Protein AF-A0AA87LN30-F1 (afdb_monomer_lite)

Organism: NCBI:txid1161744

Secondary structure (DSSP, 8-state):
-PPPBTTB-TT-SS-HHHHHHHHHHHHHS-HHHHHHHTT--HHHHHHHHHHHHHHHHHHSPPTTTT------------

InterPro domains:
  IPR032877 Transposase IS204/IS1001/IS1096/IS1165, helix-turn-helix domain [PF13542] (4-52)

Radius of gyration: 16.13 Å; chains: 1; bounding box: 36×33×36 Å

Sequence (78 aa):
MVASVPWAEPGSRFTRDFEAECAWLMTVANQKTVSGFLHVSWRTAGTVARRVAERVKASMPSPFDGLHAIGVDETSHR

Structure (mmCIF, N/CA/C/O backbone):
data_AF-A0AA87LN30-F1
#
_entry.id   AF-A0AA87LN30-F1
#
loop_
_atom_site.group_PDB
_atom_site.id
_atom_site.type_symbol
_atom_site.label_atom_id
_atom_site.label_alt_id
_atom_site.label_comp_id
_atom_site.label_asym_id
_atom_site.label_entity_id
_atom_site.label_seq_id
_atom_site.pdbx_PDB_ins_code
_atom_site.Cartn_x
_atom_site.Cartn_y
_atom_site.Cartn_z
_atom_site.occupancy
_atom_site.B_iso_or_equiv
_atom_site.auth_seq_id
_atom_site.auth_comp_id
_atom_site.auth_asym_id
_atom_site.auth_atom_id
_atom_site.pdbx_PDB_model_num
ATOM 1 N N . MET A 1 1 ? -9.906 -17.148 16.531 1.00 56.88 1 MET A N 1
ATOM 2 C CA . MET A 1 1 ? -9.952 -17.040 15.056 1.00 56.88 1 MET A CA 1
ATOM 3 C C . MET A 1 1 ? -10.971 -15.977 14.701 1.00 56.88 1 MET A C 1
ATOM 5 O O 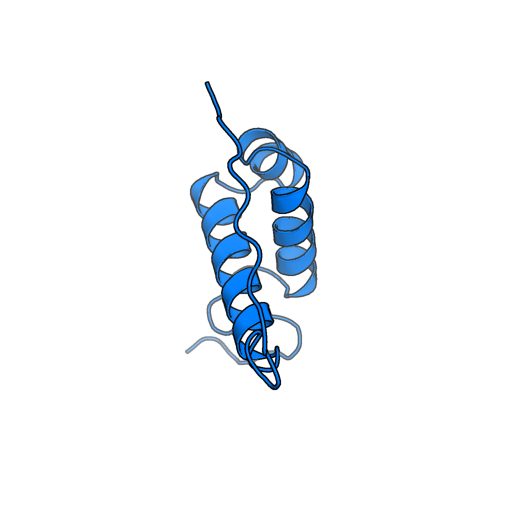. MET A 1 1 ? -12.073 -16.044 15.225 1.00 56.88 1 MET A O 1
ATOM 9 N N . VAL A 1 2 ? -10.607 -14.993 13.880 1.00 66.38 2 VAL A N 1
ATOM 10 C CA . VAL A 1 2 ? -11.585 -14.079 13.264 1.00 66.38 2 VAL A CA 1
ATOM 11 C C . VAL A 1 2 ? -12.139 -14.784 12.025 1.00 66.38 2 VAL A C 1
ATOM 13 O O . VAL A 1 2 ? -11.379 -15.468 11.340 1.00 66.38 2 VAL A O 1
ATOM 16 N N . ALA A 1 3 ? -13.443 -14.674 11.770 1.00 77.12 3 ALA A N 1
ATOM 17 C CA . ALA A 1 3 ? -14.065 -15.275 10.593 1.00 77.12 3 ALA A CA 1
ATOM 18 C C . ALA A 1 3 ? -13.427 -14.734 9.300 1.00 77.12 3 ALA A C 1
ATOM 20 O O . ALA A 1 3 ? -13.150 -13.539 9.197 1.00 77.12 3 ALA A O 1
ATOM 21 N N . SER A 1 4 ? -13.190 -15.613 8.322 1.00 84.75 4 SER A N 1
ATOM 22 C CA . SER A 1 4 ? -12.775 -15.193 6.982 1.00 84.75 4 SER A CA 1
ATOM 23 C C . SER A 1 4 ? -13.971 -14.569 6.264 1.00 84.75 4 SER A C 1
ATOM 25 O O . SER A 1 4 ? -15.049 -15.161 6.233 1.00 84.75 4 SER A O 1
ATOM 27 N N . VAL A 1 5 ? -13.786 -13.369 5.716 1.00 89.81 5 VAL A N 1
ATOM 28 C CA . VAL A 1 5 ? -14.805 -12.640 4.954 1.00 89.81 5 VAL A CA 1
ATOM 29 C C . VAL A 1 5 ? -14.218 -12.202 3.610 1.00 89.81 5 VAL A C 1
ATOM 31 O O . VAL A 1 5 ? -13.035 -11.874 3.547 1.00 89.81 5 VAL A O 1
ATOM 34 N N . PRO A 1 6 ? -15.006 -12.158 2.523 1.00 90.06 6 PRO A N 1
ATOM 35 C CA . PRO A 1 6 ? -14.468 -11.895 1.184 1.00 90.06 6 PRO A CA 1
ATOM 36 C C . PRO A 1 6 ? -13.984 -10.447 0.961 1.00 90.06 6 PRO A C 1
ATOM 38 O O . PRO A 1 6 ? -13.298 -10.172 -0.028 1.00 90.06 6 PRO A O 1
ATOM 41 N N . TRP A 1 7 ? -14.328 -9.518 1.860 1.00 91.88 7 TRP A N 1
ATOM 42 C CA . TRP A 1 7 ? -14.024 -8.084 1.749 1.00 91.88 7 TRP A CA 1
ATOM 43 C C . TRP A 1 7 ? -12.898 -7.594 2.670 1.00 91.88 7 TRP A C 1
ATOM 45 O O . TRP A 1 7 ? -12.579 -6.408 2.636 1.00 91.88 7 TRP A O 1
ATOM 55 N N . ALA A 1 8 ? -12.305 -8.446 3.509 1.00 92.19 8 ALA A N 1
ATOM 56 C CA . ALA A 1 8 ? -11.232 -8.054 4.424 1.00 92.19 8 ALA A CA 1
ATOM 57 C C . ALA A 1 8 ? -10.199 -9.170 4.580 1.00 92.19 8 ALA A C 1
ATOM 59 O O . ALA A 1 8 ? -10.528 -10.353 4.543 1.00 92.19 8 ALA A O 1
ATOM 60 N N . GLU A 1 9 ? -8.943 -8.787 4.791 1.00 87.19 9 GLU A N 1
ATOM 61 C CA . GLU A 1 9 ? -7.886 -9.763 5.047 1.00 87.19 9 GLU A CA 1
ATOM 62 C C . GLU A 1 9 ? -8.027 -10.402 6.430 1.00 87.19 9 GLU A C 1
ATOM 64 O O . GLU A 1 9 ? -8.410 -9.715 7.388 1.00 87.19 9 GLU A O 1
ATOM 69 N N . PRO A 1 10 ? -7.623 -11.675 6.590 1.00 86.38 10 PRO A N 1
ATOM 70 C CA . PRO A 1 10 ? -7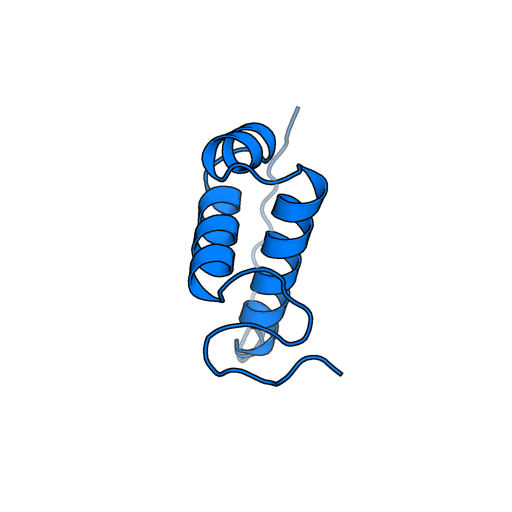.517 -12.299 7.899 1.00 86.38 10 PRO A CA 1
ATOM 71 C C . PRO A 1 10 ? -6.700 -11.434 8.870 1.00 86.38 10 PRO A C 1
ATOM 73 O O . PRO A 1 10 ? -5.539 -11.096 8.631 1.00 86.38 10 PRO A O 1
ATOM 76 N N . GLY A 1 11 ? -7.325 -11.045 9.983 1.00 83.38 11 GLY A N 1
ATOM 77 C CA . GLY A 1 11 ? -6.692 -10.208 11.005 1.00 83.38 11 GLY A CA 1
ATOM 78 C C . GLY A 1 11 ? -6.522 -8.730 10.628 1.00 83.38 11 GLY A C 1
ATOM 79 O O . GLY A 1 11 ? -5.882 -7.994 11.384 1.00 83.38 11 GLY A O 1
ATOM 80 N N . SER A 1 12 ? -7.072 -8.264 9.501 1.00 88.38 12 SER A N 1
ATOM 81 C CA . SER A 1 12 ? -7.241 -6.828 9.264 1.00 88.38 12 SER A CA 1
ATOM 82 C C . SER A 1 12 ? -8.438 -6.279 10.037 1.00 88.38 12 SER A C 1
ATOM 84 O O . SER A 1 12 ? -9.419 -6.973 10.293 1.00 88.38 12 SER A O 1
ATOM 86 N N . ARG A 1 13 ? -8.338 -5.004 10.416 1.00 90.88 13 ARG A N 1
ATOM 87 C CA . ARG A 1 13 ? -9.448 -4.220 10.976 1.00 90.88 13 ARG A CA 1
ATOM 88 C C . ARG A 1 13 ? -10.162 -3.391 9.905 1.00 90.88 13 ARG A C 1
ATOM 90 O O . ARG A 1 13 ? -11.108 -2.686 10.233 1.00 90.88 13 ARG A O 1
ATOM 97 N N . PHE A 1 14 ? -9.693 -3.455 8.659 1.00 94.44 14 PHE A N 1
ATOM 98 C CA . PHE A 1 14 ? -10.156 -2.639 7.543 1.00 94.44 14 PHE A CA 1
ATOM 99 C C . PHE A 1 14 ? -10.642 -3.508 6.388 1.00 94.44 14 PHE A C 1
ATOM 101 O O . PHE A 1 14 ? -10.256 -4.672 6.257 1.00 94.44 14 PHE A O 1
ATOM 108 N N . THR A 1 15 ? -11.476 -2.922 5.532 1.00 95.88 15 THR A N 1
ATOM 109 C CA . THR A 1 15 ? -11.839 -3.536 4.256 1.00 95.88 15 THR A CA 1
ATOM 110 C C . THR A 1 15 ? -10.641 -3.518 3.308 1.00 95.88 15 THR A C 1
ATOM 112 O O . THR A 1 15 ? -9.752 -2.669 3.411 1.00 95.88 15 THR A O 1
ATOM 115 N N . ARG A 1 16 ? -10.620 -4.449 2.354 1.00 94.12 16 ARG A N 1
ATOM 116 C CA . ARG A 1 16 ? -9.605 -4.499 1.298 1.00 94.12 16 ARG A CA 1
ATOM 117 C C . ARG A 1 16 ? -9.595 -3.210 0.473 1.00 94.12 16 ARG A C 1
ATOM 119 O O . ARG A 1 16 ? -8.518 -2.747 0.122 1.00 94.12 16 ARG A O 1
ATOM 126 N N . ASP A 1 17 ? -10.764 -2.619 0.233 1.00 96.31 17 ASP A N 1
ATOM 127 C CA . ASP A 1 17 ? -10.893 -1.374 -0.530 1.00 96.31 17 ASP A CA 1
ATOM 128 C C . ASP A 1 17 ? -10.290 -0.182 0.228 1.00 96.31 17 ASP A C 1
ATOM 130 O O . ASP A 1 17 ? -9.515 0.575 -0.349 1.00 96.31 17 ASP A O 1
ATOM 134 N N . PHE A 1 18 ? -10.533 -0.074 1.542 1.00 97.25 18 PHE A N 1
ATOM 135 C CA . PHE A 1 18 ? -9.879 0.941 2.376 1.00 97.25 18 PHE A CA 1
ATOM 136 C C . PHE A 1 18 ? -8.357 0.754 2.401 1.00 97.25 18 PHE A C 1
ATOM 138 O O . PHE A 1 18 ? -7.597 1.717 2.306 1.00 97.25 18 PHE A O 1
ATOM 145 N N . GLU A 1 19 ? -7.886 -0.492 2.526 1.00 97.06 19 GLU A N 1
ATOM 146 C CA . GLU A 1 19 ? -6.452 -0.774 2.470 1.00 97.06 19 GLU A CA 1
ATOM 147 C C . GLU A 1 19 ? -5.842 -0.393 1.111 1.00 97.06 19 GLU A C 1
ATOM 149 O O . GLU A 1 19 ? -4.727 0.130 1.075 1.00 97.06 19 GLU A O 1
ATOM 154 N N . ALA A 1 20 ? -6.562 -0.623 0.009 1.00 96.50 20 ALA A N 1
ATOM 155 C CA . ALA A 1 20 ? -6.131 -0.255 -1.336 1.00 96.50 20 ALA A CA 1
ATOM 156 C C . ALA A 1 20 ? -6.057 1.268 -1.519 1.00 96.50 20 ALA A C 1
ATOM 158 O O . ALA A 1 20 ? -5.052 1.763 -2.028 1.00 96.50 20 ALA A O 1
ATOM 159 N N . GLU A 1 21 ? -7.056 2.015 -1.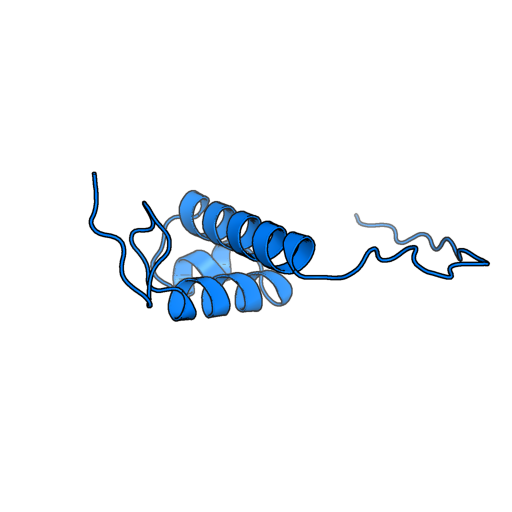044 1.00 98.00 21 GLU A N 1
ATOM 160 C CA . GLU A 1 21 ? -7.045 3.483 -1.060 1.00 98.00 21 GLU A CA 1
ATOM 161 C C . GLU A 1 21 ? -5.884 4.043 -0.227 1.00 98.00 21 GLU A C 1
ATOM 163 O O . G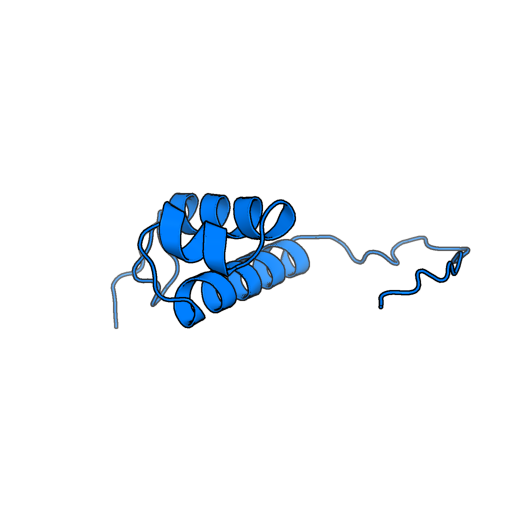LU A 1 21 ? -5.131 4.899 -0.693 1.00 98.00 21 GLU A O 1
ATOM 168 N N . CYS A 1 22 ? -5.670 3.501 0.976 1.00 98.00 22 CYS A N 1
ATOM 169 C CA . CYS A 1 22 ? -4.540 3.867 1.825 1.00 98.00 22 CYS A CA 1
ATOM 170 C C . CYS A 1 22 ? -3.196 3.626 1.136 1.00 98.00 22 CYS A C 1
ATOM 172 O O . CYS A 1 22 ? -2.336 4.508 1.141 1.00 98.00 22 CYS A O 1
ATOM 174 N N . ALA A 1 23 ? -3.013 2.460 0.519 1.00 97.62 23 ALA A N 1
ATOM 175 C CA . ALA A 1 23 ? -1.788 2.146 -0.203 1.00 97.62 23 ALA A CA 1
ATOM 176 C C . ALA A 1 23 ? -1.583 3.047 -1.422 1.00 97.62 23 ALA A C 1
ATOM 178 O O . ALA A 1 23 ? -0.464 3.506 -1.635 1.00 97.62 23 ALA A O 1
ATOM 179 N N . TRP A 1 24 ? -2.639 3.345 -2.181 1.00 97.88 24 TRP A N 1
ATOM 180 C CA . TRP A 1 24 ? -2.557 4.259 -3.317 1.00 97.88 24 TRP A CA 1
ATOM 181 C C . TRP A 1 24 ? -2.154 5.669 -2.872 1.00 97.88 24 TRP A C 1
ATOM 183 O O . TRP A 1 24 ? -1.189 6.223 -3.399 1.00 97.88 24 TRP A O 1
ATOM 193 N N . LEU A 1 25 ? -2.796 6.216 -1.836 1.00 98.38 25 LEU A N 1
ATOM 194 C CA . LEU A 1 25 ? -2.450 7.532 -1.288 1.00 98.38 25 LEU A CA 1
ATOM 195 C C . LEU A 1 25 ? -0.997 7.596 -0.7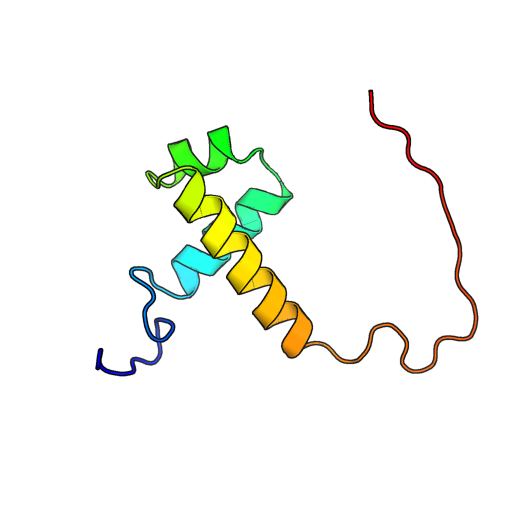98 1.00 98.38 25 LEU A C 1
ATOM 197 O O . LEU A 1 25 ? -0.332 8.614 -0.977 1.00 98.38 25 LEU A O 1
ATOM 201 N N . MET A 1 26 ? -0.473 6.503 -0.238 1.00 97.94 26 MET A N 1
ATOM 202 C CA . MET A 1 26 ? 0.927 6.400 0.195 1.00 97.94 26 MET A CA 1
ATOM 203 C C . MET A 1 26 ? 1.943 6.459 -0.958 1.00 97.94 26 MET A C 1
ATOM 205 O O . MET A 1 26 ? 3.123 6.670 -0.692 1.00 97.94 26 MET A O 1
ATOM 209 N N . THR A 1 27 ? 1.516 6.300 -2.218 1.00 97.12 27 THR A N 1
ATOM 210 C CA . THR A 1 27 ? 2.386 6.480 -3.399 1.00 97.12 27 THR A CA 1
ATOM 211 C C . THR A 1 27 ? 2.475 7.931 -3.875 1.00 97.12 27 THR A C 1
ATOM 213 O O . THR A 1 27 ? 3.441 8.292 -4.541 1.00 97.12 27 THR A O 1
ATOM 216 N N . VAL A 1 28 ? 1.496 8.770 -3.521 1.00 97.81 28 VAL A N 1
ATOM 217 C CA . VAL A 1 28 ? 1.370 10.154 -4.021 1.00 97.81 28 VAL A CA 1
ATOM 218 C C . VAL A 1 28 ? 1.472 11.213 -2.922 1.00 97.81 28 VAL A C 1
ATOM 220 O O . VAL A 1 28 ? 1.641 12.395 -3.216 1.00 97.81 28 VAL A O 1
ATOM 223 N N . ALA A 1 29 ? 1.383 10.819 -1.650 1.00 97.56 29 ALA A N 1
ATOM 224 C CA . ALA A 1 29 ? 1.443 11.716 -0.505 1.00 97.56 29 ALA A CA 1
ATOM 225 C C . ALA A 1 29 ? 2.295 11.137 0.629 1.00 97.56 29 ALA A C 1
ATOM 227 O O . ALA A 1 29 ? 2.425 9.926 0.804 1.00 97.56 29 ALA A O 1
ATOM 228 N N . ASN A 1 30 ? 2.857 12.026 1.453 1.00 96.94 30 ASN A N 1
ATOM 229 C CA . ASN A 1 30 ? 3.618 11.599 2.620 1.00 96.94 30 ASN A CA 1
ATOM 230 C C . ASN A 1 30 ? 2.706 10.941 3.674 1.00 96.94 30 ASN A C 1
ATOM 232 O O . ASN A 1 30 ? 1.521 11.259 3.809 1.00 96.94 30 ASN A O 1
ATOM 236 N N . GLN A 1 31 ? 3.296 10.070 4.491 1.00 97.31 31 GLN A N 1
ATOM 237 C CA . GLN A 1 31 ? 2.580 9.291 5.500 1.00 97.31 31 GLN A CA 1
ATOM 238 C C . GLN A 1 31 ? 1.831 10.151 6.532 1.00 97.31 31 GLN A C 1
ATOM 240 O O . GLN A 1 31 ? 0.816 9.701 7.066 1.00 97.31 31 GLN A O 1
ATOM 245 N N . LYS A 1 32 ? 2.267 11.396 6.788 1.00 97.19 32 LYS A N 1
ATOM 246 C CA . LYS A 1 32 ? 1.568 12.333 7.687 1.00 97.19 32 LYS A CA 1
ATOM 247 C C . LYS A 1 32 ? 0.218 12.711 7.110 1.00 97.19 32 LYS A C 1
ATOM 249 O O . LYS A 1 32 ? -0.792 12.604 7.800 1.00 97.19 32 LYS A O 1
ATOM 254 N N . THR A 1 33 ? 0.230 13.130 5.848 1.00 97.81 33 THR A N 1
ATOM 255 C CA . THR A 1 33 ? -0.959 13.522 5.098 1.00 97.81 33 THR A CA 1
ATOM 256 C C . THR A 1 33 ? -1.934 12.358 5.013 1.00 97.81 33 THR A C 1
ATOM 258 O O . THR A 1 33 ? -3.096 12.529 5.363 1.00 97.81 33 THR A O 1
ATOM 261 N N . VAL A 1 34 ? -1.462 11.161 4.652 1.00 98.25 34 VAL A N 1
ATOM 262 C CA . VAL A 1 34 ? -2.328 9.975 4.538 1.00 98.25 34 VAL A CA 1
ATOM 263 C C . VAL A 1 34 ? -2.950 9.594 5.881 1.00 98.25 34 VAL A C 1
ATOM 265 O O . VAL A 1 34 ? -4.152 9.355 5.960 1.00 98.25 34 VAL A O 1
ATOM 268 N N . SER A 1 35 ? -2.149 9.572 6.950 1.00 97.81 35 SER A N 1
ATOM 269 C CA . SER A 1 35 ? -2.635 9.227 8.294 1.00 97.81 35 SER A CA 1
ATOM 270 C C . SER A 1 35 ? -3.705 10.206 8.780 1.00 97.81 35 SER A C 1
ATOM 272 O O . SER A 1 35 ? -4.703 9.784 9.361 1.00 97.81 35 SER A O 1
ATOM 274 N N . GLY A 1 36 ? -3.513 11.504 8.517 1.00 98.00 36 GLY A N 1
ATOM 275 C CA . GLY A 1 36 ? -4.491 12.541 8.837 1.00 98.00 36 GLY A CA 1
ATOM 276 C C . GLY A 1 36 ? -5.766 12.425 8.004 1.00 98.00 36 GLY A C 1
ATOM 277 O O . GLY A 1 36 ? -6.851 12.446 8.570 1.00 98.00 36 GLY A O 1
ATOM 278 N N . PHE A 1 37 ? -5.634 12.249 6.687 1.00 97.88 37 PHE A N 1
ATOM 279 C CA . PHE A 1 37 ? -6.765 12.156 5.760 1.00 97.88 37 PHE A CA 1
ATOM 280 C C . PHE A 1 37 ? -7.662 10.944 6.043 1.00 97.88 37 PHE A C 1
ATOM 282 O O . PHE A 1 37 ? -8.879 11.072 6.092 1.00 97.88 37 PHE A O 1
ATOM 289 N N . LEU A 1 38 ? -7.066 9.775 6.289 1.00 97.81 38 LEU A N 1
ATOM 290 C CA . LEU A 1 38 ? -7.803 8.531 6.535 1.00 97.81 38 LEU A CA 1
ATOM 291 C C . LEU A 1 38 ? -8.149 8.294 8.011 1.00 97.81 38 LEU A C 1
ATOM 293 O O . LEU A 1 38 ? -8.731 7.262 8.338 1.00 97.81 38 LEU A O 1
ATOM 297 N N . HIS A 1 39 ? -7.767 9.207 8.910 1.00 97.75 39 HIS A N 1
ATOM 298 C CA . HIS A 1 39 ? -7.981 9.084 10.356 1.00 97.75 39 HIS A CA 1
ATOM 299 C C . HIS A 1 39 ? -7.431 7.779 10.964 1.00 97.75 39 HIS A C 1
ATOM 301 O O . HIS A 1 39 ? -8.045 7.154 11.831 1.00 97.75 39 HIS A O 1
ATOM 307 N N . VAL A 1 40 ? -6.231 7.374 10.544 1.00 97.06 40 VAL A N 1
ATOM 308 C CA . VAL A 1 40 ? -5.525 6.204 11.088 1.00 97.06 40 VAL A CA 1
ATOM 309 C C . VAL A 1 40 ? -4.200 6.608 11.715 1.00 97.06 40 VAL A C 1
ATOM 311 O O . VAL A 1 40 ? -3.626 7.651 11.412 1.00 97.06 40 VAL A O 1
ATOM 314 N N . SER A 1 41 ? -3.671 5.763 12.602 1.00 97.31 41 SER A N 1
ATOM 315 C CA . SER A 1 41 ? -2.345 6.020 13.161 1.00 97.31 41 SER A CA 1
ATOM 316 C C . SER A 1 41 ? -1.267 5.957 12.075 1.00 97.31 41 SER A C 1
ATOM 318 O O . SER A 1 41 ? -1.360 5.159 11.138 1.00 97.31 41 SER A O 1
ATOM 320 N N . TRP A 1 42 ? -0.181 6.706 12.273 1.00 96.38 42 TRP A N 1
ATOM 321 C CA . TRP A 1 42 ? 1.011 6.646 11.422 1.00 96.38 42 TRP A CA 1
ATOM 322 C C . TRP A 1 42 ? 1.485 5.210 11.165 1.00 96.38 42 TRP A C 1
ATOM 324 O O . TRP A 1 42 ? 1.707 4.798 10.025 1.00 96.38 42 TRP A O 1
ATOM 334 N N . ARG A 1 43 ? 1.587 4.409 12.235 1.00 96.56 43 ARG A N 1
ATOM 335 C CA . ARG A 1 43 ? 2.014 3.002 12.165 1.00 96.56 43 ARG A CA 1
ATOM 336 C C . ARG A 1 43 ? 1.042 2.151 11.351 1.00 96.56 43 ARG A C 1
ATOM 338 O O . ARG A 1 43 ? 1.473 1.249 10.633 1.00 96.56 43 ARG A O 1
ATOM 345 N N . THR A 1 44 ? -0.251 2.444 11.452 1.00 96.50 44 THR A N 1
ATOM 346 C CA . THR A 1 44 ? -1.300 1.752 10.705 1.00 96.50 44 THR A CA 1
ATOM 347 C C . THR A 1 44 ? -1.172 2.019 9.212 1.00 96.50 44 THR A C 1
ATOM 349 O O . THR A 1 44 ? -1.085 1.052 8.463 1.00 96.50 44 THR A O 1
ATOM 352 N N . ALA A 1 45 ? -1.071 3.284 8.789 1.00 97.25 45 ALA A N 1
ATOM 353 C CA . ALA A 1 45 ? -0.939 3.641 7.373 1.00 97.25 45 ALA A CA 1
ATOM 354 C C . ALA A 1 45 ? 0.259 2.936 6.708 1.00 97.25 45 ALA A C 1
ATOM 356 O O . ALA A 1 45 ? 0.118 2.295 5.670 1.00 97.25 45 ALA A O 1
ATOM 357 N N . GLY A 1 46 ? 1.425 2.949 7.365 1.00 96.56 46 GLY A N 1
ATOM 358 C CA . GLY A 1 46 ? 2.621 2.272 6.848 1.00 96.56 46 GLY A CA 1
ATOM 359 C C . GLY A 1 46 ? 2.491 0.745 6.819 1.00 96.56 46 GLY A C 1
ATOM 360 O O . GLY A 1 46 ? 2.945 0.094 5.880 1.00 96.56 46 GLY A O 1
ATOM 361 N N . THR A 1 47 ? 1.835 0.155 7.824 1.00 96.06 47 THR A N 1
ATOM 362 C CA . THR A 1 47 ? 1.594 -1.297 7.867 1.00 96.06 47 THR A CA 1
ATOM 363 C C . THR A 1 47 ? 0.648 -1.743 6.756 1.00 96.06 47 THR A C 1
ATOM 365 O O . THR A 1 47 ? 0.898 -2.773 6.129 1.00 96.06 47 THR A O 1
ATOM 368 N N . VAL A 1 48 ? -0.410 -0.968 6.504 1.00 95.94 48 VAL A N 1
ATOM 369 C CA . VAL A 1 48 ? -1.370 -1.211 5.423 1.00 95.94 48 VAL A CA 1
ATOM 370 C C . VAL A 1 48 ? -0.674 -1.123 4.067 1.00 95.94 48 VAL A C 1
ATOM 372 O O . VAL A 1 48 ? -0.740 -2.084 3.304 1.00 95.94 48 VAL A O 1
ATOM 375 N N . ALA A 1 49 ? 0.069 -0.043 3.805 1.00 96.62 49 ALA A N 1
ATOM 376 C CA . ALA A 1 49 ? 0.787 0.139 2.544 1.00 96.62 49 ALA A CA 1
ATOM 377 C C . ALA A 1 49 ? 1.755 -1.014 2.252 1.00 96.62 49 ALA A C 1
ATOM 379 O O . ALA A 1 49 ? 1.704 -1.608 1.178 1.00 96.62 49 ALA A O 1
ATOM 380 N N . ARG A 1 50 ? 2.574 -1.404 3.239 1.00 95.88 50 ARG A N 1
ATOM 381 C CA . ARG A 1 50 ? 3.486 -2.549 3.112 1.00 95.88 50 ARG A CA 1
ATOM 382 C C . ARG A 1 50 ? 2.734 -3.843 2.809 1.00 95.88 50 ARG A C 1
ATOM 384 O O . ARG A 1 50 ? 3.124 -4.580 1.915 1.00 95.88 50 ARG A O 1
ATOM 391 N N . ARG A 1 51 ? 1.657 -4.138 3.544 1.00 94.38 51 ARG A N 1
ATOM 392 C CA . ARG A 1 51 ? 0.863 -5.359 3.333 1.00 94.38 51 ARG A CA 1
ATOM 393 C C . ARG A 1 51 ? 0.261 -5.401 1.928 1.00 94.38 51 ARG A C 1
ATOM 395 O O . ARG A 1 51 ? 0.270 -6.454 1.298 1.00 94.38 51 ARG A O 1
ATOM 402 N N . VAL A 1 52 ? -0.271 -4.281 1.444 1.00 95.56 52 VAL A N 1
ATOM 403 C CA . VAL A 1 52 ? -0.823 -4.181 0.086 1.00 95.56 52 VAL A CA 1
ATOM 404 C C . VAL A 1 52 ? 0.280 -4.383 -0.952 1.00 95.56 52 VAL A C 1
ATOM 406 O O . VAL A 1 52 ? 0.092 -5.194 -1.853 1.00 95.56 52 VAL A O 1
ATOM 409 N N . ALA A 1 53 ? 1.436 -3.735 -0.789 1.00 95.12 53 ALA A N 1
ATOM 410 C CA . ALA A 1 53 ? 2.574 -3.890 -1.692 1.00 95.12 53 ALA A CA 1
ATOM 411 C C . ALA A 1 53 ? 3.053 -5.349 -1.787 1.00 95.12 53 ALA A C 1
ATOM 413 O O . ALA A 1 53 ? 3.251 -5.849 -2.891 1.00 95.12 53 ALA A O 1
ATOM 414 N N . GLU A 1 54 ? 3.159 -6.061 -0.660 1.00 94.25 54 GLU A N 1
ATOM 415 C CA . GLU A 1 54 ? 3.528 -7.484 -0.659 1.00 94.25 54 GLU A CA 1
ATOM 416 C C . GLU A 1 54 ? 2.494 -8.359 -1.383 1.00 94.25 54 GLU A C 1
ATOM 418 O O . GLU A 1 54 ? 2.873 -9.253 -2.135 1.00 94.25 54 GLU A O 1
ATOM 423 N N . ARG A 1 55 ? 1.189 -8.085 -1.228 1.00 92.00 55 ARG A N 1
ATOM 424 C CA . ARG A 1 55 ? 0.143 -8.806 -1.981 1.00 92.00 55 ARG A CA 1
ATOM 425 C C . ARG A 1 55 ? 0.261 -8.571 -3.482 1.00 92.00 55 ARG A C 1
ATOM 427 O O . ARG A 1 55 ? 0.213 -9.527 -4.249 1.00 92.00 55 ARG A O 1
ATOM 434 N N . VAL A 1 56 ? 0.427 -7.313 -3.891 1.00 93.12 56 VAL A N 1
ATOM 435 C CA . VAL A 1 56 ? 0.588 -6.954 -5.307 1.00 93.12 56 VAL A CA 1
ATOM 436 C C . VAL A 1 56 ? 1.825 -7.646 -5.872 1.00 93.12 56 VAL A C 1
ATOM 438 O O . VAL A 1 56 ? 1.724 -8.333 -6.885 1.00 93.12 56 VAL A O 1
ATOM 441 N N . LYS A 1 57 ? 2.959 -7.571 -5.168 1.00 92.31 57 LYS A N 1
ATOM 442 C CA . LYS A 1 57 ? 4.201 -8.254 -5.545 1.00 92.31 57 LYS A CA 1
ATOM 443 C C . LYS A 1 57 ? 4.026 -9.768 -5.673 1.00 92.31 57 LYS A C 1
ATOM 445 O O . LYS A 1 57 ? 4.523 -10.336 -6.634 1.00 92.31 57 LYS A O 1
ATOM 450 N N . ALA A 1 58 ? 3.306 -10.409 -4.754 1.00 92.44 58 ALA A N 1
ATOM 451 C CA . ALA A 1 58 ? 3.045 -11.848 -4.802 1.00 92.44 58 ALA A CA 1
ATOM 452 C C . ALA A 1 58 ? 2.129 -12.268 -5.967 1.00 92.44 58 ALA A C 1
ATOM 454 O O . ALA A 1 58 ? 2.197 -13.412 -6.407 1.00 92.44 58 ALA A O 1
ATOM 455 N N . SER A 1 59 ? 1.272 -11.366 -6.458 1.00 91.88 59 SER A N 1
ATOM 456 C CA . SER A 1 59 ? 0.396 -11.622 -7.611 1.00 91.88 59 SER A CA 1
ATOM 457 C C . SER A 1 59 ? 1.033 -11.330 -8.971 1.00 91.88 59 SER A C 1
ATOM 459 O O . SER A 1 59 ? 0.502 -11.764 -9.992 1.00 91.88 59 SER A O 1
ATOM 461 N N . MET A 1 60 ? 2.139 -10.583 -9.007 1.00 91.56 60 MET A N 1
ATOM 462 C CA . MET A 1 60 ? 2.811 -10.244 -10.258 1.00 91.56 60 MET A CA 1
ATOM 463 C C . MET A 1 60 ? 3.761 -11.372 -10.688 1.00 91.56 60 MET A C 1
ATOM 465 O O . MET A 1 60 ? 4.434 -11.956 -9.835 1.00 91.56 60 MET A O 1
ATOM 469 N N . PRO A 1 61 ? 3.861 -11.659 -12.000 1.00 90.31 61 PRO A N 1
ATOM 470 C CA . PRO A 1 61 ? 4.959 -12.447 -12.549 1.00 90.31 61 PRO A CA 1
ATOM 471 C C . PRO A 1 61 ? 6.315 -11.870 -12.140 1.00 90.31 61 PRO A C 1
ATOM 473 O O . PRO A 1 61 ? 6.416 -10.702 -11.741 1.00 90.31 61 PRO A O 1
ATOM 476 N N . SER A 1 62 ? 7.369 -12.676 -12.250 1.00 89.88 62 SER A N 1
ATOM 477 C CA . SER A 1 62 ? 8.700 -12.187 -11.914 1.00 89.88 62 SER A CA 1
ATOM 478 C C . SER A 1 62 ? 9.037 -11.007 -12.834 1.00 89.88 62 SER A C 1
ATOM 480 O O . SER A 1 62 ? 8.917 -11.124 -14.054 1.00 89.88 62 SER A O 1
ATOM 482 N N . PRO A 1 63 ? 9.506 -9.868 -12.288 1.00 86.81 63 PRO A N 1
ATOM 483 C CA . PRO A 1 63 ? 9.897 -8.718 -13.104 1.00 86.81 63 PRO A CA 1
ATOM 484 C C . PRO A 1 63 ? 11.105 -9.021 -14.004 1.00 86.81 63 PRO A C 1
ATOM 486 O O . PRO A 1 63 ? 11.478 -8.200 -14.837 1.00 86.81 63 PRO A O 1
ATOM 489 N N . PHE A 1 64 ? 11.728 -10.188 -13.823 1.00 90.62 64 PHE A N 1
ATOM 490 C CA . PHE A 1 64 ? 12.884 -10.647 -14.577 1.00 90.62 64 PHE A CA 1
ATOM 491 C C . PHE A 1 64 ? 12.542 -11.703 -15.636 1.00 90.62 64 PHE A C 1
ATOM 493 O O . PHE A 1 64 ? 13.447 -12.185 -16.318 1.00 90.62 64 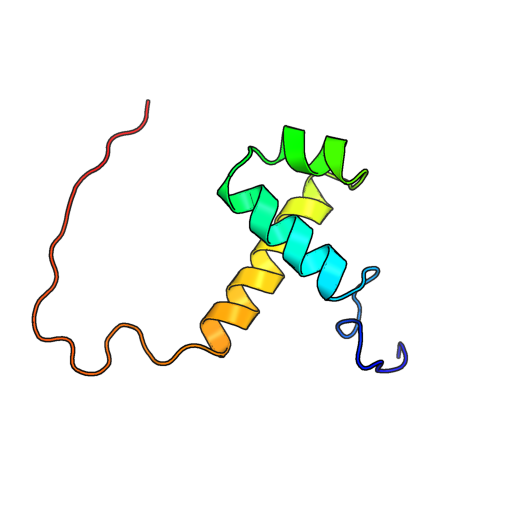PHE A O 1
ATOM 500 N N . ASP A 1 65 ? 11.269 -12.073 -15.796 1.00 91.75 65 ASP A N 1
ATOM 501 C CA . ASP A 1 65 ? 10.861 -13.035 -16.821 1.00 91.75 65 ASP A CA 1
ATOM 502 C C . ASP A 1 65 ? 11.169 -12.481 -18.223 1.00 91.75 65 ASP A C 1
ATOM 504 O O . ASP A 1 65 ? 10.638 -11.454 -18.641 1.00 91.75 65 ASP A O 1
ATOM 508 N N . GLY A 1 66 ? 12.070 -13.151 -18.952 1.00 92.56 66 GLY A N 1
ATOM 509 C CA . GLY A 1 66 ? 12.504 -12.733 -20.294 1.00 92.56 66 GLY A CA 1
ATOM 510 C C . GLY A 1 66 ? 13.427 -11.506 -20.332 1.00 92.56 66 GLY A C 1
ATOM 511 O O . GLY A 1 66 ? 13.673 -10.950 -21.408 1.00 92.56 66 GLY A O 1
ATOM 512 N N . LEU A 1 67 ? 13.952 -11.072 -19.184 1.00 94.44 67 LEU A N 1
ATOM 513 C CA . LEU A 1 67 ? 14.863 -9.934 -19.103 1.00 94.44 67 LEU A CA 1
ATOM 514 C C . LEU A 1 67 ? 16.217 -10.251 -19.764 1.00 94.44 67 LEU A C 1
ATOM 516 O O . LEU A 1 67 ? 16.861 -11.242 -19.429 1.00 94.44 67 LEU A O 1
ATOM 520 N N . HIS A 1 68 ? 16.677 -9.375 -20.660 1.00 95.38 68 HIS A N 1
ATOM 521 C CA . HIS A 1 68 ? 17.962 -9.514 -21.366 1.00 95.38 68 HIS A CA 1
ATOM 522 C C . HIS A 1 68 ? 18.930 -8.337 -21.143 1.00 95.38 68 HIS A C 1
ATOM 524 O O . HIS A 1 68 ? 20.105 -8.446 -21.483 1.00 95.38 68 HIS A O 1
ATOM 530 N N . ALA A 1 69 ? 18.464 -7.224 -20.567 1.00 95.75 69 ALA A N 1
ATOM 531 C CA . ALA A 1 69 ? 19.281 -6.056 -20.237 1.00 95.75 69 ALA A CA 1
ATOM 532 C C . ALA A 1 69 ? 18.670 -5.272 -19.060 1.00 95.75 69 ALA A C 1
ATOM 534 O O . ALA A 1 69 ? 17.449 -5.225 -18.925 1.00 95.75 69 ALA A O 1
ATOM 535 N N . ILE A 1 70 ? 19.510 -4.641 -18.229 1.00 93.94 70 ILE A N 1
ATOM 536 C CA . ILE A 1 70 ? 19.100 -3.770 -17.112 1.00 93.94 70 ILE A CA 1
ATOM 537 C C . ILE A 1 70 ? 19.798 -2.417 -17.270 1.00 93.94 70 ILE A C 1
ATOM 539 O O . ILE A 1 70 ? 21.021 -2.367 -17.381 1.00 93.94 70 ILE A O 1
ATOM 543 N N . GLY A 1 71 ? 19.026 -1.329 -17.258 1.00 94.19 71 GLY A N 1
ATOM 544 C CA . GLY A 1 71 ? 19.551 0.029 -17.120 1.00 94.19 71 GLY A CA 1
ATOM 545 C C . GLY A 1 71 ? 19.613 0.426 -15.647 1.00 94.19 71 GLY A C 1
ATOM 546 O O . GLY A 1 71 ? 18.674 0.157 -14.900 1.00 94.19 71 GLY A O 1
ATOM 547 N N . VAL A 1 72 ? 20.710 1.053 -15.234 1.00 94.69 72 VAL A N 1
ATOM 548 C CA . VAL A 1 72 ? 20.879 1.597 -13.882 1.00 94.69 72 VAL A CA 1
ATOM 549 C C . VAL A 1 72 ? 20.940 3.113 -14.002 1.00 94.69 72 VAL A C 1
ATOM 551 O O . VAL A 1 72 ? 21.745 3.628 -14.774 1.00 94.69 72 VAL A O 1
ATOM 554 N N . ASP A 1 73 ? 20.083 3.801 -13.255 1.00 94.44 73 ASP A N 1
ATOM 555 C CA . ASP A 1 73 ? 20.040 5.260 -13.160 1.00 94.44 73 ASP A CA 1
ATOM 556 C C . ASP A 1 73 ? 20.208 5.688 -11.699 1.00 94.44 73 ASP A C 1
ATOM 558 O O . ASP A 1 73 ? 19.767 4.981 -10.786 1.00 94.44 73 ASP A O 1
ATOM 562 N N . GLU A 1 74 ? 20.862 6.827 -11.478 1.00 94.00 74 GLU A N 1
ATOM 563 C CA . GLU A 1 74 ? 21.099 7.368 -10.142 1.00 94.00 74 GLU A CA 1
ATOM 564 C C . GLU A 1 74 ? 20.203 8.581 -9.894 1.00 94.00 74 GLU A C 1
ATOM 566 O O . GLU A 1 74 ? 20.255 9.584 -10.600 1.00 94.00 74 GLU A O 1
ATOM 571 N N . THR A 1 75 ? 19.414 8.512 -8.824 1.00 91.31 75 THR A N 1
ATOM 572 C CA . THR A 1 75 ? 18.674 9.660 -8.297 1.00 91.31 75 THR A CA 1
ATOM 573 C C . THR A 1 75 ? 19.216 10.015 -6.915 1.00 91.31 75 THR A C 1
ATOM 575 O O . THR A 1 75 ? 19.182 9.193 -5.999 1.00 91.31 75 THR A O 1
ATOM 578 N N . SER A 1 76 ? 19.691 11.250 -6.742 1.00 88.38 76 SER A N 1
ATOM 579 C CA . SER A 1 76 ? 20.148 11.761 -5.445 1.00 88.38 76 SER A CA 1
ATOM 580 C C . SER A 1 76 ? 19.015 12.472 -4.695 1.00 88.38 76 SER A C 1
ATOM 582 O O . SER A 1 76 ? 18.290 13.292 -5.261 1.00 88.38 76 SER A O 1
ATOM 584 N N . HIS A 1 77 ? 18.899 12.210 -3.394 1.00 84.12 77 HIS A N 1
ATOM 585 C CA . HIS A 1 77 ? 18.004 12.922 -2.477 1.00 84.12 77 HIS A CA 1
ATOM 586 C C . HIS A 1 77 ? 18.840 13.683 -1.435 1.00 84.12 77 HIS A C 1
ATOM 588 O O . HIS A 1 77 ? 19.914 13.215 -1.058 1.00 84.12 77 HIS A O 1
ATOM 594 N N . ARG A 1 78 ? 18.373 14.860 -1.001 1.00 72.69 78 ARG A N 1
ATOM 595 C CA . ARG A 1 78 ? 19.038 15.689 0.020 1.00 72.69 78 ARG A CA 1
ATOM 596 C C . ARG A 1 78 ? 18.515 15.389 1.418 1.00 72.69 78 ARG A C 1
ATOM 598 O O . ARG A 1 78 ? 17.285 15.198 1.537 1.00 72.69 78 ARG A O 1
#

pLDDT: mean 92.87, std 6.99, range [56.88, 98.38]

Foldseek 3Di:
DDDDDPQPDVPDPDGPVLLVVLLVCVVVDPLVVSCVVSVHDSVVSVVSNVVVVVVVVVPDDDPCVVPDDDDDDDDDDD